Protein AF-A0A9E5KGC0-F1 (afdb_monomer)

Structure (mmCIF, N/CA/C/O backbone):
data_AF-A0A9E5KGC0-F1
#
_entry.id   AF-A0A9E5KGC0-F1
#
loop_
_atom_site.group_PDB
_atom_site.id
_atom_site.type_symbol
_atom_site.label_atom_id
_atom_site.label_alt_id
_atom_site.label_comp_id
_atom_site.label_asym_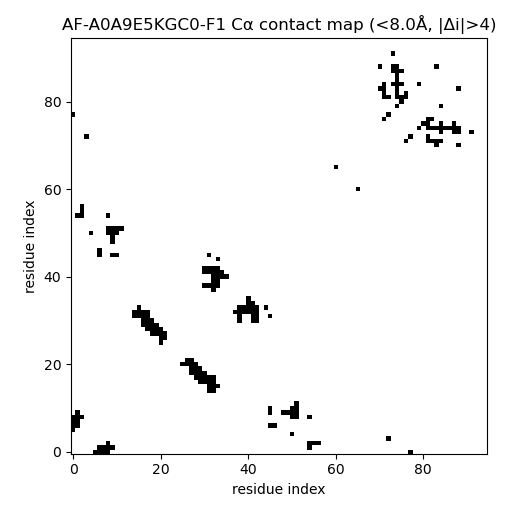id
_atom_site.label_entity_id
_atom_site.label_seq_id
_atom_site.pdbx_PDB_ins_code
_atom_site.Cartn_x
_atom_site.Cartn_y
_atom_site.Cartn_z
_atom_site.occupancy
_atom_site.B_iso_or_equiv
_atom_site.auth_seq_id
_atom_site.auth_comp_id
_atom_site.auth_asym_id
_atom_site.auth_atom_id
_atom_site.pdbx_PDB_model_num
ATOM 1 N N . GLU A 1 1 ? 1.895 1.176 -2.601 1.00 86.44 1 GLU A N 1
ATOM 2 C CA . GLU A 1 1 ? 0.708 0.585 -3.266 1.00 86.44 1 GLU A CA 1
ATOM 3 C C . GLU A 1 1 ? 0.624 -0.923 -3.014 1.00 86.44 1 GLU A C 1
ATOM 5 O O . GLU A 1 1 ? 1.561 -1.467 -2.442 1.00 86.44 1 GLU A O 1
ATOM 10 N N . ALA A 1 2 ? -0.472 -1.589 -3.406 1.00 91.81 2 ALA A N 1
ATOM 11 C CA . ALA A 1 2 ? -0.687 -3.023 -3.164 1.00 91.81 2 ALA A CA 1
ATOM 12 C C . ALA A 1 2 ? 0.354 -3.911 -3.868 1.00 91.81 2 ALA A C 1
ATOM 14 O O . ALA A 1 2 ? 0.996 -4.731 -3.216 1.00 91.81 2 ALA A O 1
ATOM 15 N N . LEU A 1 3 ? 0.553 -3.715 -5.179 1.00 89.62 3 LEU A N 1
ATOM 16 C CA . LEU A 1 3 ? 1.460 -4.532 -5.999 1.00 89.62 3 LEU A CA 1
ATOM 17 C C . LEU A 1 3 ? 2.936 -4.372 -5.603 1.00 89.62 3 LEU A C 1
ATOM 19 O O . LEU A 1 3 ? 3.716 -5.304 -5.758 1.00 89.62 3 LEU A O 1
ATOM 23 N N . ALA A 1 4 ? 3.299 -3.236 -5.007 1.00 86.56 4 ALA A N 1
ATOM 24 C CA . ALA A 1 4 ? 4.617 -2.994 -4.424 1.00 86.56 4 ALA A CA 1
ATOM 25 C C . ALA A 1 4 ? 4.751 -3.478 -2.960 1.00 86.56 4 ALA A C 1
ATOM 27 O O . ALA A 1 4 ? 5.633 -3.018 -2.237 1.00 86.56 4 ALA A O 1
ATOM 28 N N . GLY A 1 5 ? 3.859 -4.356 -2.487 1.00 88.81 5 GLY A N 1
ATOM 29 C CA . GLY A 1 5 ? 3.932 -4.959 -1.150 1.00 88.81 5 GLY A CA 1
ATOM 30 C C . GLY A 1 5 ? 3.407 -4.084 -0.005 1.00 88.81 5 GLY A C 1
ATOM 31 O O . GLY A 1 5 ? 3.646 -4.386 1.164 1.00 88.81 5 GLY A O 1
ATOM 32 N N . GLY A 1 6 ? 2.692 -3.001 -0.312 1.00 91.19 6 GLY A N 1
ATOM 33 C CA . GLY A 1 6 ? 2.100 -2.126 0.696 1.00 91.19 6 GLY A CA 1
ATOM 34 C C . GLY A 1 6 ? 0.979 -2.799 1.507 1.00 91.19 6 GLY A C 1
ATOM 35 O O . GLY A 1 6 ? 0.356 -3.756 1.042 1.00 91.19 6 GLY A O 1
ATOM 36 N N . PRO A 1 7 ? 0.657 -2.265 2.700 1.00 93.69 7 PRO A N 1
ATOM 37 C CA . PRO A 1 7 ? -0.273 -2.884 3.653 1.00 93.69 7 PRO A CA 1
ATOM 38 C C . PRO A 1 7 ? -1.691 -3.072 3.099 1.00 93.69 7 PRO A C 1
ATOM 40 O O . PRO A 1 7 ? -2.355 -4.050 3.431 1.00 93.69 7 PRO A O 1
ATOM 43 N N . ILE A 1 8 ? -2.130 -2.197 2.189 1.00 93.88 8 ILE A N 1
ATOM 44 C CA . ILE A 1 8 ? -3.432 -2.313 1.517 1.00 93.88 8 ILE A CA 1
ATOM 45 C C . ILE A 1 8 ? -3.584 -3.641 0.750 1.00 93.88 8 ILE A C 1
ATOM 47 O O . ILE A 1 8 ? -4.687 -4.163 0.639 1.00 93.88 8 ILE A O 1
ATOM 51 N N . GLY A 1 9 ? -2.479 -4.242 0.292 1.00 96.12 9 GLY A N 1
ATOM 52 C CA . GLY A 1 9 ? -2.478 -5.545 -0.376 1.00 96.12 9 GLY A CA 1
ATOM 53 C C . GLY A 1 9 ? -2.736 -6.735 0.554 1.00 96.12 9 GLY A C 1
ATOM 54 O O . GLY A 1 9 ? -2.798 -7.862 0.076 1.00 96.12 9 GLY A O 1
ATOM 55 N N . ARG A 1 10 ? -2.864 -6.518 1.869 1.00 96.56 10 ARG A N 1
ATOM 56 C CA . ARG A 1 10 ? -3.118 -7.561 2.882 1.00 96.56 10 ARG A CA 1
ATOM 57 C C . ARG A 1 10 ? -4.542 -7.520 3.449 1.00 96.56 10 ARG A C 1
ATOM 59 O O . ARG A 1 10 ? -4.903 -8.390 4.249 1.00 96.56 10 ARG A O 1
ATOM 66 N N . LEU A 1 11 ? -5.339 -6.524 3.055 1.00 96.69 11 LEU A N 1
ATOM 67 C CA . LEU A 1 11 ? -6.747 -6.410 3.435 1.00 96.69 11 LEU A CA 1
ATOM 68 C C . LEU A 1 11 ? -7.578 -7.565 2.864 1.00 96.69 11 LEU A C 1
ATOM 70 O O . LEU A 1 11 ? -7.179 -8.233 1.906 1.00 96.69 11 LEU A O 1
ATOM 74 N N . ARG A 1 12 ? -8.716 -7.826 3.501 1.00 95.88 12 ARG A N 1
ATOM 75 C CA . ARG A 1 12 ? -9.636 -8.926 3.211 1.00 95.88 12 ARG A CA 1
ATOM 76 C C . ARG A 1 12 ? -11.072 -8.415 3.191 1.00 95.88 12 ARG A C 1
ATOM 78 O O . ARG A 1 12 ? -11.399 -7.434 3.857 1.00 95.88 12 ARG A O 1
ATOM 85 N N . ASP A 1 13 ? -11.932 -9.115 2.462 1.00 95.81 13 ASP A N 1
ATOM 86 C CA . ASP A 1 13 ? -13.364 -8.824 2.462 1.00 95.81 13 ASP A CA 1
ATOM 87 C C . ASP A 1 13 ? -13.932 -8.904 3.885 1.00 95.81 13 ASP A C 1
ATOM 89 O O . ASP A 1 13 ? -13.631 -9.829 4.643 1.00 95.81 13 ASP A O 1
ATOM 93 N N . GLY A 1 14 ? -14.754 -7.918 4.243 1.00 95.62 14 GLY A N 1
ATOM 94 C CA . GLY A 1 14 ? -15.338 -7.794 5.580 1.00 95.62 14 GLY A CA 1
ATOM 95 C C . GLY A 1 14 ? -14.456 -7.084 6.613 1.00 95.62 14 GLY A C 1
ATOM 96 O O . GLY A 1 14 ? -14.928 -6.834 7.722 1.00 95.62 14 GLY A O 1
ATOM 97 N N . ASP A 1 15 ? -13.218 -6.713 6.274 1.00 97.06 15 ASP A N 1
ATOM 98 C CA . ASP A 1 15 ? -12.403 -5.855 7.134 1.00 97.06 15 ASP A CA 1
ATOM 99 C C . ASP A 1 15 ? -13.099 -4.510 7.401 1.00 97.06 15 ASP A C 1
ATOM 101 O O . ASP A 1 15 ? -13.677 -3.889 6.506 1.00 97.06 15 ASP A O 1
ATOM 105 N N . THR A 1 16 ? -13.007 -4.025 8.641 1.00 98.06 16 THR A N 1
ATOM 106 C CA . THR A 1 16 ? -13.518 -2.699 9.007 1.00 98.06 16 THR A CA 1
ATOM 107 C C . THR A 1 16 ? -12.395 -1.679 8.957 1.00 98.06 16 THR A C 1
ATOM 109 O O . THR A 1 16 ? -11.445 -1.761 9.731 1.00 98.06 16 THR A O 1
ATOM 112 N N . ILE A 1 17 ? -12.525 -0.688 8.078 1.00 97.88 17 ILE A N 1
ATOM 113 C CA . ILE A 1 17 ? -11.558 0.403 7.954 1.00 97.88 17 ILE A CA 1
ATOM 114 C C . ILE A 1 17 ? -12.111 1.658 8.623 1.00 97.88 17 ILE A C 1
ATOM 116 O O . ILE A 1 17 ? -13.214 2.110 8.308 1.00 97.88 17 ILE A O 1
ATOM 120 N N . ARG A 1 18 ? -11.330 2.243 9.530 1.00 97.56 18 ARG A N 1
ATOM 121 C CA . ARG A 1 18 ? -11.559 3.592 10.045 1.00 97.56 18 ARG A CA 1
ATOM 122 C C . ARG A 1 18 ? -10.876 4.591 9.122 1.00 97.56 18 ARG A C 1
ATOM 124 O O . ARG A 1 18 ? -9.719 4.411 8.760 1.00 97.56 18 ARG A O 1
ATOM 131 N N . ILE A 1 19 ? -11.595 5.654 8.780 1.00 97.62 19 ILE A N 1
ATOM 132 C CA . ILE A 1 19 ? -11.062 6.787 8.025 1.00 97.62 19 ILE A CA 1
ATOM 133 C C . ILE A 1 19 ? -11.263 8.035 8.877 1.00 97.62 19 ILE A C 1
ATOM 135 O O . ILE A 1 19 ? -12.397 8.364 9.232 1.00 97.62 19 ILE A O 1
ATOM 139 N N . VAL A 1 20 ? -10.172 8.723 9.201 1.00 97.38 20 VAL A N 1
ATOM 140 C CA . VAL A 1 20 ? -10.197 10.006 9.913 1.00 97.38 20 VAL A CA 1
ATOM 141 C C . VAL A 1 20 ? -9.659 11.082 8.983 1.00 97.38 20 VAL A C 1
ATOM 143 O O . VAL A 1 20 ? -8.625 10.895 8.349 1.00 97.38 20 VAL A O 1
ATOM 146 N N . ILE A 1 21 ? -10.367 12.209 8.892 1.00 98.12 21 ILE A N 1
ATOM 147 C CA . ILE A 1 21 ? -9.963 13.362 8.082 1.00 98.12 21 ILE A CA 1
ATOM 148 C C . ILE A 1 21 ? -10.045 14.611 8.958 1.00 98.12 21 ILE A C 1
ATOM 150 O O . ILE A 1 21 ? -11.141 15.055 9.310 1.00 98.12 21 ILE A O 1
ATOM 154 N N . ASP A 1 22 ? -8.894 15.201 9.273 1.00 97.94 22 ASP A N 1
ATOM 155 C CA . ASP A 1 22 ? -8.804 16.508 9.919 1.00 97.94 22 ASP A CA 1
ATOM 156 C C . ASP A 1 22 ? -8.601 17.590 8.854 1.00 97.94 22 ASP A C 1
ATOM 158 O O . ASP A 1 22 ? -7.532 17.750 8.265 1.00 97.94 22 ASP A O 1
ATOM 162 N N . ARG A 1 23 ? -9.654 18.371 8.615 1.00 97.94 23 ARG A N 1
ATOM 163 C CA . ARG A 1 23 ? -9.669 19.436 7.603 1.00 97.94 23 ARG A CA 1
ATOM 164 C C . ARG A 1 23 ? -9.014 20.739 8.061 1.00 97.94 23 ARG A C 1
ATOM 166 O O . ARG A 1 23 ? -8.788 21.605 7.224 1.00 97.94 23 ARG A O 1
ATOM 173 N N . ASN A 1 24 ? -8.746 20.895 9.355 1.00 98.06 24 ASN A N 1
ATOM 174 C CA . ASN A 1 24 ? -8.055 22.067 9.889 1.00 98.06 24 ASN A CA 1
ATOM 175 C C . ASN A 1 24 ? -6.540 21.854 9.851 1.00 98.06 24 ASN A C 1
ATOM 177 O O . ASN A 1 24 ? -5.799 22.770 9.508 1.00 98.06 24 ASN A O 1
ATOM 181 N N . ARG A 1 25 ? -6.090 20.636 10.174 1.00 98.06 25 ARG A N 1
ATOM 182 C CA . ARG A 1 25 ? -4.676 20.240 10.112 1.00 98.06 25 ARG A CA 1
ATOM 183 C C . ARG A 1 25 ? -4.243 19.723 8.742 1.00 98.06 25 ARG A C 1
ATOM 185 O O . ARG A 1 25 ? -3.048 19.660 8.487 1.00 98.06 25 ARG A O 1
ATOM 192 N N . LEU A 1 26 ? -5.200 19.398 7.868 1.00 97.00 26 LEU A N 1
ATOM 193 C CA . LEU A 1 26 ? -4.971 18.766 6.561 1.00 97.00 26 LEU A CA 1
ATOM 194 C C . LEU A 1 26 ? -4.279 17.401 6.688 1.00 97.00 26 LEU A C 1
ATOM 196 O O . LEU A 1 26 ? -3.429 17.034 5.881 1.00 97.00 26 LEU A O 1
ATOM 200 N N . GLU A 1 27 ? -4.673 16.648 7.710 1.00 97.31 27 GLU A N 1
ATOM 201 C CA . GLU A 1 27 ? -4.165 15.310 8.004 1.00 97.31 27 GLU A CA 1
ATOM 202 C C . GLU A 1 27 ? -5.270 14.272 7.782 1.00 97.31 27 GLU A C 1
ATOM 204 O O . GLU A 1 27 ? -6.463 14.552 7.941 1.00 97.31 27 GLU A O 1
ATOM 209 N N . GLY A 1 28 ? -4.876 13.050 7.435 1.00 95.94 28 GLY A N 1
ATOM 210 C CA . GLY A 1 28 ? -5.796 11.927 7.344 1.00 95.94 28 GLY A CA 1
ATOM 211 C C . GLY A 1 28 ? -5.120 10.613 7.701 1.00 95.94 28 GLY A C 1
ATOM 212 O O . GLY A 1 28 ? -3.938 10.425 7.412 1.00 95.94 28 GLY A O 1
ATOM 213 N N . THR A 1 29 ? -5.878 9.712 8.321 1.00 95.69 29 THR A N 1
ATOM 214 C CA . THR A 1 29 ? -5.433 8.351 8.646 1.00 95.69 29 THR A CA 1
ATOM 215 C C . THR A 1 29 ? -6.438 7.325 8.145 1.00 95.69 29 THR A C 1
ATOM 217 O O . THR A 1 29 ? -7.640 7.595 8.024 1.00 95.69 29 THR A O 1
ATOM 220 N N . LEU A 1 30 ? -5.914 6.156 7.785 1.00 95.75 30 LEU A N 1
ATOM 221 C CA . LEU A 1 30 ? -6.683 4.994 7.372 1.00 95.75 30 LEU A CA 1
ATOM 222 C C . LEU A 1 30 ? -6.152 3.793 8.140 1.00 95.75 30 LEU A C 1
ATOM 224 O O . LEU A 1 30 ? -5.007 3.390 7.936 1.00 95.75 30 LEU A O 1
ATOM 228 N N . ASP A 1 31 ? -7.004 3.209 8.971 1.00 96.88 31 ASP A N 1
ATOM 229 C CA . ASP A 1 31 ? -6.601 2.188 9.928 1.00 96.88 31 ASP A CA 1
ATOM 230 C C . ASP A 1 31 ? -7.528 0.977 9.827 1.00 96.88 31 ASP A C 1
ATOM 232 O O . ASP A 1 31 ? -8.755 1.111 9.794 1.00 96.88 31 ASP A O 1
ATOM 236 N N . LEU A 1 32 ? -6.951 -0.226 9.788 1.00 98.31 32 LEU A N 1
ATOM 237 C CA . LEU A 1 32 ? -7.724 -1.447 9.997 1.00 98.31 32 LEU A CA 1
ATOM 238 C C . LEU A 1 32 ? -8.125 -1.501 11.472 1.00 98.31 32 LEU A C 1
ATOM 240 O O . LEU A 1 32 ? -7.269 -1.391 12.348 1.00 98.31 32 LEU A O 1
ATOM 244 N N . LEU A 1 33 ? -9.407 -1.715 11.749 1.00 98.31 33 LEU A N 1
ATOM 245 C CA . LEU A 1 33 ? -9.868 -2.067 13.086 1.00 98.31 33 LEU A CA 1
ATOM 246 C C . LEU A 1 33 ? -9.870 -3.586 13.224 1.00 98.31 33 LEU A C 1
ATOM 248 O O . LEU A 1 33 ? -10.373 -4.295 12.350 1.00 98.31 33 LEU A O 1
ATOM 252 N N . GLY A 1 34 ? -9.313 -4.099 14.320 1.00 97.00 34 GLY A N 1
ATOM 253 C CA . GLY A 1 34 ? -9.470 -5.512 14.639 1.00 97.00 34 GLY A CA 1
ATOM 254 C C . GLY A 1 34 ? -10.880 -5.820 15.140 1.00 97.00 34 GLY A C 1
ATOM 255 O O . GLY A 1 34 ? -11.742 -4.949 15.255 1.00 97.00 34 GLY A O 1
ATOM 256 N N . THR A 1 35 ? -11.123 -7.087 15.469 1.00 93.75 35 THR A N 1
ATOM 257 C CA . THR A 1 35 ? -12.452 -7.571 15.882 1.00 93.75 35 THR A CA 1
ATOM 258 C C . THR A 1 35 ? -12.965 -6.939 17.178 1.00 93.75 35 THR A C 1
ATOM 260 O O . THR A 1 35 ? -14.162 -6.976 17.440 1.00 93.75 35 THR A O 1
ATOM 263 N N . ASP A 1 36 ? -12.074 -6.367 17.989 1.00 95.94 36 ASP A N 1
ATOM 264 C CA . ASP A 1 36 ? -12.395 -5.610 19.204 1.00 95.94 36 ASP A CA 1
ATOM 265 C C . ASP A 1 36 ? -12.662 -4.111 18.942 1.00 95.94 36 ASP A C 1
ATOM 267 O O . ASP A 1 36 ? -12.922 -3.356 19.877 1.00 95.94 36 ASP A O 1
ATOM 271 N N . GLY A 1 37 ? -12.596 -3.668 17.682 1.00 96.31 37 GLY A N 1
ATOM 272 C CA . GLY A 1 37 ? -12.808 -2.280 17.274 1.00 96.31 37 GLY A CA 1
ATOM 273 C C . GLY A 1 37 ? -11.603 -1.352 17.472 1.00 96.31 37 GLY A C 1
ATOM 274 O O . GLY A 1 37 ? -11.751 -0.135 17.319 1.00 96.31 37 GLY A O 1
ATOM 275 N N . THR A 1 38 ? -10.422 -1.884 17.809 1.00 97.44 38 THR A N 1
ATOM 276 C CA . THR A 1 38 ? -9.213 -1.083 18.064 1.00 97.44 38 THR A CA 1
ATOM 277 C C . THR A 1 38 ? -8.231 -1.087 16.887 1.00 97.44 38 THR A C 1
ATOM 279 O O . THR A 1 38 ? -8.120 -2.055 16.136 1.00 97.44 38 THR A O 1
ATOM 282 N N . GLU A 1 39 ? -7.489 0.012 16.728 1.00 97.06 39 GLU A N 1
ATOM 283 C CA . GLU A 1 39 ? -6.442 0.152 15.698 1.00 97.06 39 GLU A CA 1
ATOM 284 C C . GLU A 1 39 ? -5.206 -0.694 16.024 1.00 97.06 39 GLU A C 1
ATOM 286 O O . GLU A 1 39 ? -4.536 -1.210 15.131 1.00 97.06 39 GLU A O 1
ATOM 291 N N . ALA A 1 40 ? -4.907 -0.870 17.315 1.00 97.00 40 ALA A N 1
ATOM 292 C CA . ALA A 1 40 ? -3.762 -1.655 17.765 1.00 97.00 40 ALA A CA 1
ATOM 293 C C . ALA A 1 40 ? -3.916 -3.134 17.384 1.00 97.00 40 ALA A C 1
ATOM 295 O O . ALA A 1 40 ? -2.995 -3.729 16.819 1.00 97.00 40 ALA A O 1
ATOM 296 N N . SER A 1 41 ? -5.091 -3.720 17.636 1.00 97.62 41 SER A N 1
ATOM 297 C CA . SER A 1 41 ? -5.375 -5.101 17.243 1.00 97.62 41 SER A CA 1
ATOM 298 C C . SER A 1 41 ? -5.408 -5.255 15.717 1.00 97.62 41 SER A C 1
ATOM 300 O O . SER A 1 41 ? -4.875 -6.232 15.190 1.00 97.62 41 SER A O 1
ATOM 302 N N . GLY A 1 42 ? -5.950 -4.270 14.993 1.00 97.75 42 GLY A N 1
ATOM 303 C CA . GLY A 1 42 ? -5.963 -4.259 13.532 1.00 97.75 42 GLY A CA 1
ATOM 304 C C . GLY A 1 42 ? -4.567 -4.141 12.916 1.00 97.75 42 GLY A C 1
ATOM 305 O O . GLY A 1 42 ? -4.263 -4.845 11.957 1.00 97.75 42 GLY A O 1
ATOM 306 N N . SER A 1 43 ? -3.674 -3.346 13.506 1.00 96.69 43 SER A N 1
ATOM 307 C CA . SER A 1 43 ? -2.275 -3.231 13.070 1.00 96.69 43 SER A CA 1
ATOM 308 C C . SER A 1 43 ? -1.521 -4.553 13.220 1.00 96.69 43 SER A C 1
ATOM 310 O O . SER A 1 43 ? -0.836 -4.984 12.291 1.00 96.69 43 SER A O 1
ATOM 312 N N . LEU A 1 44 ? -1.685 -5.235 14.361 1.00 96.94 44 LEU A N 1
ATOM 313 C CA . LEU A 1 44 ? -1.100 -6.562 14.590 1.00 96.94 44 LEU A CA 1
ATOM 314 C C . LEU A 1 44 ? -1.664 -7.602 13.616 1.00 96.94 44 LEU A C 1
ATOM 316 O O . LEU A 1 44 ? -0.907 -8.376 13.028 1.00 96.94 44 LEU A O 1
ATOM 320 N N . LEU A 1 45 ? -2.983 -7.588 13.407 1.00 96.56 45 LEU A N 1
ATOM 321 C CA . LEU A 1 45 ? -3.657 -8.461 12.452 1.00 96.56 45 LEU A CA 1
ATOM 322 C C . LEU A 1 45 ? -3.127 -8.249 11.029 1.00 96.56 45 LEU A C 1
ATOM 324 O O . LEU A 1 45 ? -2.799 -9.218 10.348 1.00 96.56 45 LEU A O 1
ATOM 328 N N . LEU A 1 46 ? -3.015 -6.998 10.580 1.00 96.06 46 LEU A N 1
ATOM 329 C CA . LEU A 1 46 ? -2.553 -6.671 9.233 1.00 96.06 46 LEU A CA 1
ATOM 330 C C . LEU A 1 46 ? -1.084 -7.052 9.022 1.00 96.06 46 LEU A C 1
ATOM 332 O O . LEU A 1 46 ? -0.737 -7.595 7.973 1.00 96.06 46 LEU A O 1
ATOM 336 N N . ALA A 1 47 ? -0.232 -6.813 10.023 1.00 94.94 47 ALA A N 1
ATOM 337 C CA . ALA A 1 47 ? 1.184 -7.174 9.979 1.00 94.94 47 ALA A CA 1
ATOM 338 C C . ALA A 1 47 ? 1.400 -8.694 9.891 1.00 94.94 47 ALA A C 1
ATOM 340 O O . ALA A 1 47 ? 2.305 -9.141 9.186 1.00 94.94 47 ALA A O 1
ATOM 341 N N . GLY A 1 48 ? 0.549 -9.479 10.561 1.00 95.25 48 GLY A N 1
ATOM 342 C CA . GLY A 1 48 ? 0.588 -10.942 10.530 1.00 95.25 48 GLY A CA 1
ATOM 343 C C . GLY A 1 48 ? -0.023 -11.581 9.279 1.00 95.25 48 GLY A C 1
ATOM 344 O O . GLY A 1 48 ? 0.104 -12.790 9.095 1.00 95.25 48 GLY A O 1
ATOM 345 N N . ARG A 1 49 ? -0.698 -10.810 8.417 1.00 96.31 49 ARG A N 1
ATOM 346 C CA . ARG A 1 49 ? -1.288 -11.329 7.177 1.00 96.31 49 ARG A CA 1
ATOM 347 C C . ARG A 1 49 ? -0.268 -11.357 6.049 1.00 96.31 49 ARG A C 1
ATOM 349 O O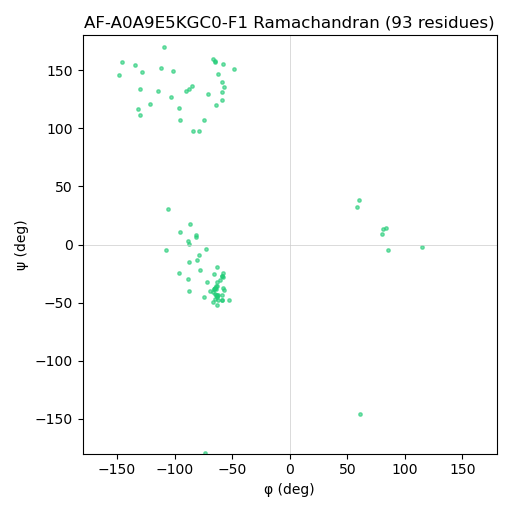 . ARG A 1 49 ? 0.408 -10.364 5.781 1.00 96.31 49 ARG A O 1
ATOM 356 N N . GLU A 1 50 ? -0.274 -12.458 5.312 1.00 95.81 50 GLU A N 1
ATOM 357 C CA . GLU A 1 50 ? 0.301 -12.502 3.972 1.00 95.81 50 GLU A CA 1
ATOM 358 C C . GLU A 1 50 ? -0.483 -11.593 3.010 1.00 95.81 50 GLU A C 1
ATOM 360 O O . GLU A 1 50 ? -1.666 -11.297 3.258 1.00 95.81 50 GLU A O 1
ATOM 365 N N . PRO A 1 51 ? 0.134 -11.164 1.892 1.00 95.38 51 PRO A N 1
ATOM 366 C CA . PRO A 1 51 ? -0.588 -10.532 0.795 1.00 95.38 51 PRO A CA 1
ATOM 367 C C . PRO A 1 51 ? -1.828 -11.336 0.381 1.00 95.38 51 PRO A C 1
ATOM 369 O O . PRO A 1 51 ? -1.909 -12.559 0.544 1.00 95.38 51 PRO A O 1
ATOM 372 N N . TYR A 1 52 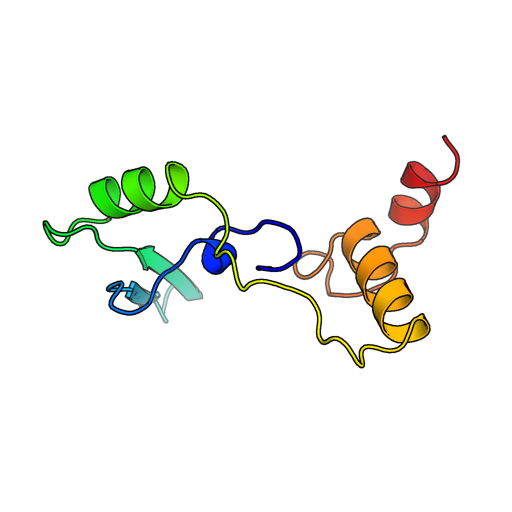? -2.840 -10.639 -0.125 1.00 96.31 52 TYR A N 1
ATOM 373 C CA . TYR A 1 52 ? -4.046 -11.268 -0.639 1.00 96.31 52 TYR A CA 1
ATOM 374 C C . TYR A 1 52 ? -3.677 -12.241 -1.778 1.00 96.31 52 TYR A C 1
ATOM 376 O O . TYR A 1 52 ? -3.043 -11.810 -2.735 1.00 96.31 52 TYR A O 1
ATOM 384 N N . PRO A 1 53 ? -4.055 -13.537 -1.717 1.00 92.56 53 PRO A N 1
ATOM 385 C CA . PRO A 1 53 ? -3.630 -14.538 -2.696 1.00 92.56 53 PRO A CA 1
ATOM 386 C C . PRO A 1 53 ? -4.024 -14.224 -4.140 1.00 92.56 53 PRO A C 1
ATOM 388 O O . PRO A 1 53 ? -3.354 -14.672 -5.061 1.00 92.56 53 PRO A O 1
ATOM 391 N N . GLY A 1 54 ? -5.109 -13.471 -4.341 1.00 93.50 54 GLY A N 1
ATOM 392 C CA . GLY A 1 54 ? -5.547 -13.038 -5.668 1.00 93.50 54 GLY A CA 1
ATOM 393 C C . GLY A 1 54 ? -4.922 -11.721 -6.135 1.00 93.50 54 GLY A C 1
ATOM 394 O O . GLY A 1 54 ? -5.305 -11.224 -7.188 1.00 93.50 54 GLY A O 1
ATOM 395 N N . LEU A 1 55 ? -4.016 -11.118 -5.359 1.00 94.81 55 LEU A N 1
ATOM 396 C CA . LEU A 1 55 ? -3.355 -9.876 -5.740 1.00 94.81 55 LEU A CA 1
ATOM 397 C C . LEU A 1 55 ? -2.307 -10.172 -6.814 1.00 94.81 55 LEU A C 1
ATOM 399 O O . LEU A 1 55 ? -1.240 -10.710 -6.526 1.00 94.81 55 LEU A O 1
ATOM 403 N N . ALA A 1 56 ? -2.609 -9.782 -8.045 1.00 93.38 56 ALA A N 1
ATOM 404 C CA . ALA A 1 56 ? -1.713 -9.905 -9.182 1.00 93.38 56 ALA A CA 1
ATOM 405 C C . ALA A 1 56 ? -1.913 -8.725 -10.148 1.00 93.38 56 ALA A C 1
ATOM 407 O O . ALA A 1 56 ? -2.981 -8.103 -10.137 1.00 93.38 56 ALA A O 1
ATOM 408 N N . PRO A 1 57 ? -0.910 -8.400 -10.983 1.00 92.25 57 PRO A N 1
ATOM 409 C CA . PRO A 1 57 ? -1.116 -7.534 -12.138 1.00 92.25 57 PRO A CA 1
ATOM 410 C C . PRO A 1 57 ? -2.188 -8.108 -13.075 1.00 92.25 57 PRO A C 1
ATOM 412 O O . PRO A 1 57 ? -2.394 -9.323 -13.118 1.00 92.25 57 PRO A O 1
ATOM 415 N N . ASP A 1 58 ? -2.833 -7.241 -13.855 1.00 93.25 58 ASP A N 1
ATOM 416 C CA . ASP A 1 58 ? -3.765 -7.680 -14.895 1.00 93.25 58 ASP A CA 1
ATOM 417 C C . ASP A 1 58 ? -3.043 -8.603 -15.905 1.00 93.25 58 ASP A C 1
ATOM 419 O O . ASP A 1 58 ? -1.962 -8.239 -16.382 1.00 93.25 58 ASP A O 1
ATOM 423 N N . PRO A 1 59 ? -3.595 -9.784 -16.252 1.00 94.12 59 PRO A N 1
ATOM 424 C CA . PRO A 1 59 ? -2.980 -10.690 -17.224 1.00 94.12 59 PRO A CA 1
ATOM 425 C C . PRO A 1 59 ? -2.751 -10.078 -18.613 1.00 94.12 59 PRO A C 1
ATOM 427 O O . PRO A 1 59 ? -1.883 -10.547 -19.345 1.00 94.12 59 PRO A O 1
ATOM 430 N N . ALA A 1 60 ? -3.525 -9.057 -18.989 1.00 95.88 60 ALA A N 1
ATOM 431 C CA . ALA A 1 60 ? -3.416 -8.344 -20.258 1.00 95.88 60 ALA A CA 1
ATOM 432 C C . ALA A 1 60 ? -2.563 -7.064 -20.164 1.00 95.88 60 ALA A C 1
ATOM 434 O O . ALA A 1 60 ? -2.560 -6.266 -21.104 1.00 95.88 60 ALA A O 1
ATOM 435 N N . LEU A 1 61 ? -1.849 -6.843 -19.053 1.00 94.75 61 LEU A N 1
ATOM 436 C CA . LEU A 1 61 ? -1.011 -5.661 -18.866 1.00 94.75 61 LEU A CA 1
ATOM 437 C C . LEU A 1 61 ? 0.139 -5.638 -19.895 1.00 94.75 61 LEU A C 1
ATOM 439 O O . LEU A 1 61 ? 0.969 -6.550 -19.888 1.00 94.75 61 LEU A O 1
ATOM 443 N N . PRO A 1 62 ? 0.242 -4.600 -20.749 1.00 97.00 62 PRO A N 1
ATOM 444 C CA . PRO A 1 62 ? 1.327 -4.505 -21.719 1.00 97.00 62 PRO A CA 1
ATOM 445 C C . PRO A 1 62 ? 2.699 -4.416 -21.044 1.00 97.00 62 PRO A C 1
ATOM 447 O O . PRO A 1 62 ? 2.847 -3.775 -19.998 1.00 97.00 62 PRO A O 1
ATOM 450 N N . ASP A 1 63 ? 3.722 -4.989 -21.680 1.00 96.38 63 ASP A N 1
ATOM 451 C CA . ASP A 1 63 ? 5.093 -4.959 -21.158 1.00 96.38 63 ASP A CA 1
ATOM 452 C C . ASP A 1 63 ? 5.615 -3.533 -20.949 1.00 96.38 63 ASP A C 1
ATOM 454 O O . ASP A 1 63 ? 6.253 -3.263 -19.933 1.00 96.38 63 ASP A O 1
ATOM 458 N N . ASP A 1 64 ? 5.270 -2.595 -21.832 1.00 96.06 64 ASP A N 1
ATOM 459 C CA . ASP A 1 64 ? 5.659 -1.187 -21.695 1.00 96.06 64 ASP A CA 1
ATOM 46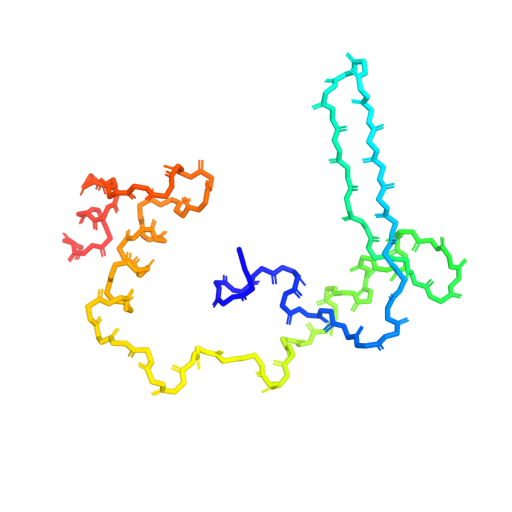0 C C . ASP A 1 64 ? 5.025 -0.532 -20.459 1.00 96.06 64 ASP A C 1
ATOM 462 O O . ASP A 1 64 ? 5.670 0.249 -19.759 1.00 96.06 64 ASP A O 1
ATOM 466 N N . THR A 1 65 ? 3.774 -0.879 -20.135 1.00 93.88 65 THR A N 1
ATOM 467 C CA . THR A 1 65 ? 3.102 -0.397 -18.919 1.00 93.88 65 THR A CA 1
ATOM 468 C C . THR A 1 65 ? 3.731 -1.008 -17.672 1.00 93.88 65 THR A C 1
ATOM 470 O O . THR A 1 65 ? 3.940 -0.315 -16.676 1.00 93.88 65 THR A O 1
ATOM 473 N N . ARG A 1 66 ? 4.089 -2.295 -17.729 1.00 92.56 66 ARG A N 1
ATOM 474 C CA . ARG A 1 66 ? 4.822 -2.962 -16.650 1.00 92.56 66 ARG A CA 1
ATOM 475 C C . ARG A 1 66 ? 6.193 -2.318 -16.430 1.00 92.56 66 ARG A C 1
ATOM 477 O O . ARG A 1 66 ? 6.561 -2.062 -15.286 1.00 92.56 66 ARG A O 1
ATOM 484 N N . LEU A 1 67 ? 6.920 -2.009 -17.503 1.00 94.25 67 LEU A N 1
ATOM 485 C CA . LEU A 1 67 ? 8.209 -1.323 -17.444 1.00 94.25 67 LEU A CA 1
ATOM 486 C C . LEU A 1 67 ? 8.070 0.082 -16.845 1.00 94.25 67 LEU A C 1
ATOM 488 O O . LEU A 1 67 ? 8.815 0.421 -15.928 1.00 94.25 67 LEU A O 1
ATOM 492 N N . TRP A 1 68 ? 7.092 0.867 -17.308 1.00 92.94 68 TRP A N 1
ATOM 493 C CA . TRP A 1 68 ? 6.776 2.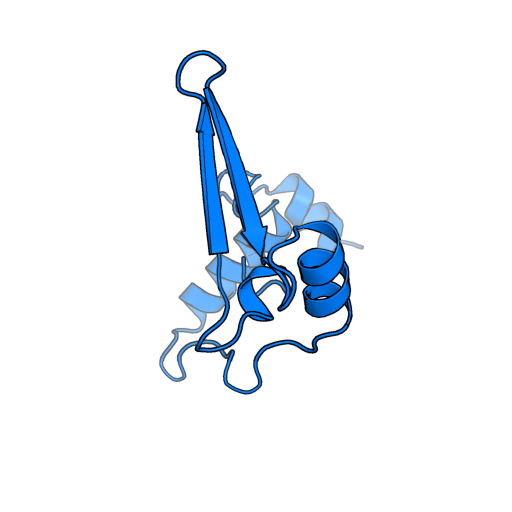184 -16.744 1.00 92.94 68 TRP A CA 1
ATOM 494 C C . TRP A 1 68 ? 6.554 2.111 -15.227 1.00 92.94 68 TRP A C 1
ATOM 496 O O . TRP A 1 68 ? 7.169 2.878 -14.485 1.00 92.94 68 TRP A O 1
ATOM 506 N N . ALA A 1 69 ? 5.746 1.155 -14.754 1.00 91.69 69 ALA A N 1
ATOM 507 C CA . ALA A 1 69 ? 5.453 0.988 -13.331 1.00 91.69 69 ALA A CA 1
ATOM 508 C C . ALA A 1 69 ? 6.711 0.640 -12.516 1.00 91.69 69 ALA A C 1
ATOM 510 O O . ALA A 1 69 ? 6.950 1.219 -11.456 1.00 91.69 69 ALA A O 1
ATOM 511 N N . VAL A 1 70 ? 7.557 -0.261 -13.028 1.00 92.31 70 VAL A N 1
ATOM 512 C CA . VAL A 1 70 ? 8.817 -0.640 -12.368 1.00 92.31 70 VAL A CA 1
ATOM 513 C C . VAL A 1 70 ? 9.786 0.542 -12.290 1.00 92.31 70 VAL A C 1
ATOM 515 O O . VAL A 1 70 ? 10.380 0.770 -11.237 1.00 92.31 70 VAL A O 1
ATOM 518 N N . LEU A 1 71 ? 9.930 1.315 -13.368 1.00 94.56 71 LEU A N 1
ATOM 519 C CA . LEU A 1 71 ? 10.797 2.496 -13.399 1.00 94.56 71 LEU A CA 1
ATOM 520 C C . LEU A 1 71 ? 10.298 3.591 -12.451 1.00 94.56 71 LEU A C 1
ATOM 522 O O . LEU A 1 71 ? 11.087 4.160 -11.700 1.00 94.56 71 LEU A O 1
ATOM 526 N N . GLN A 1 72 ? 8.988 3.833 -12.421 1.00 93.69 72 GLN A N 1
ATOM 527 C CA . GLN A 1 72 ? 8.371 4.754 -11.470 1.00 93.69 72 GLN A CA 1
ATOM 528 C C . GLN A 1 72 ? 8.640 4.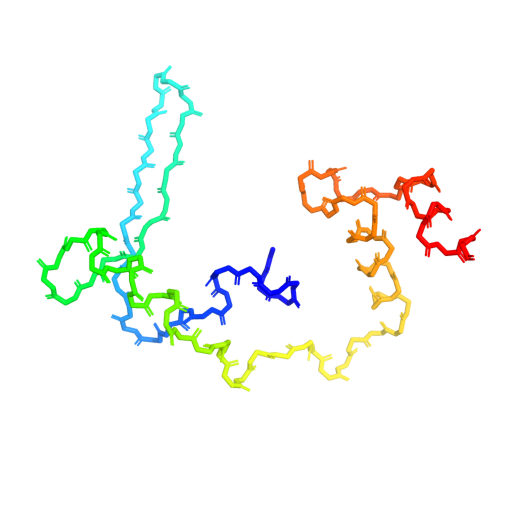323 -10.019 1.00 93.69 72 GLN A C 1
ATOM 530 O O . GLN A 1 72 ? 9.074 5.126 -9.193 1.00 93.69 72 GLN A O 1
ATOM 535 N N . GLN A 1 73 ? 8.438 3.042 -9.704 1.00 92.06 73 GLN A N 1
ATOM 536 C CA . GLN A 1 73 ? 8.690 2.495 -8.371 1.00 92.06 73 GLN A CA 1
ATOM 537 C C . GLN A 1 73 ? 10.177 2.579 -7.994 1.00 92.06 73 GLN A C 1
ATOM 539 O O . GLN A 1 73 ? 10.523 2.892 -6.851 1.00 92.06 73 GLN A O 1
ATOM 544 N N . ALA A 1 74 ? 11.077 2.344 -8.952 1.00 92.81 74 ALA A N 1
ATOM 545 C CA . ALA A 1 74 ? 12.509 2.524 -8.760 1.00 92.81 74 ALA A CA 1
ATOM 546 C C . ALA A 1 74 ? 12.869 3.990 -8.459 1.00 92.81 74 ALA A C 1
ATOM 548 O O . ALA A 1 74 ? 13.728 4.214 -7.605 1.00 92.81 74 ALA A O 1
ATOM 549 N N . GLY A 1 75 ? 12.164 4.947 -9.066 1.00 93.50 75 GLY A N 1
ATOM 550 C CA . GLY A 1 75 ? 12.316 6.387 -8.850 1.00 93.50 75 GLY A CA 1
ATOM 551 C C . GLY A 1 75 ? 11.602 6.975 -7.623 1.00 93.50 75 GLY A C 1
ATOM 552 O O . GLY A 1 75 ? 11.593 8.186 -7.459 1.00 93.50 75 GLY A O 1
ATOM 553 N N . GLY A 1 76 ? 10.992 6.158 -6.754 1.00 91.50 76 GLY A N 1
ATOM 554 C CA . GLY A 1 76 ? 10.324 6.627 -5.524 1.00 91.50 76 GLY A CA 1
ATOM 555 C C . GLY A 1 76 ? 8.806 6.418 -5.487 1.00 91.50 76 GLY A C 1
ATOM 556 O O . GLY A 1 76 ? 8.166 6.693 -4.468 1.00 91.50 76 GLY A O 1
ATOM 557 N N . GLY A 1 77 ? 8.222 5.883 -6.562 1.00 9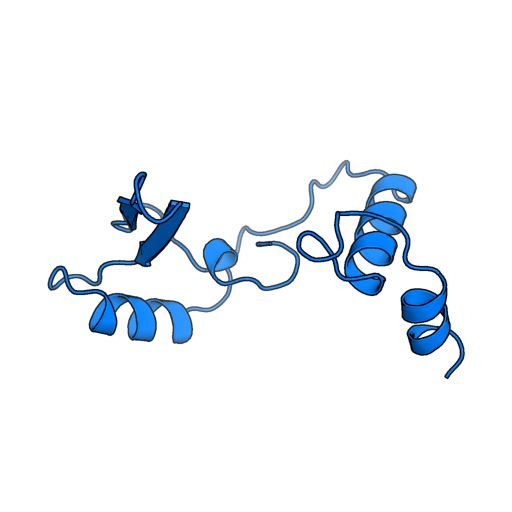1.31 77 GLY A N 1
ATOM 558 C CA . GLY A 1 77 ? 6.819 5.477 -6.631 1.00 91.31 77 GLY A CA 1
ATOM 559 C C . GLY A 1 77 ? 5.843 6.634 -6.408 1.00 91.31 77 GLY A C 1
ATOM 560 O O . GLY A 1 77 ? 6.115 7.785 -6.756 1.00 91.31 77 GLY A O 1
ATOM 561 N N . THR A 1 78 ? 4.701 6.339 -5.782 1.00 87.75 78 THR A N 1
ATOM 562 C CA . THR A 1 78 ? 3.634 7.324 -5.532 1.00 87.75 78 THR A CA 1
ATOM 563 C C . THR A 1 78 ? 4.109 8.540 -4.735 1.00 87.75 78 THR A C 1
ATOM 565 O O . THR A 1 78 ? 3.724 9.666 -5.037 1.00 87.75 78 THR A O 1
ATOM 568 N N . TRP A 1 79 ? 4.979 8.331 -3.745 1.00 87.19 79 TRP A N 1
ATOM 569 C CA . TRP A 1 79 ? 5.510 9.411 -2.907 1.00 87.19 79 TRP A CA 1
ATOM 570 C C . TRP A 1 79 ? 6.619 10.213 -3.596 1.00 87.19 79 TRP A C 1
ATOM 572 O O . TRP A 1 79 ? 6.829 11.370 -3.251 1.00 87.19 79 TRP A O 1
ATOM 582 N N . GLY A 1 80 ? 7.271 9.627 -4.605 1.00 90.31 80 GLY A N 1
ATOM 583 C CA . GLY A 1 80 ? 8.186 10.314 -5.519 1.00 90.31 80 GLY A CA 1
ATOM 584 C C . GLY A 1 80 ? 7.480 11.065 -6.652 1.00 90.31 80 GLY A C 1
ATOM 585 O O . GLY A 1 80 ? 8.138 11.532 -7.572 1.00 90.31 80 GLY A O 1
ATOM 586 N N . GLY A 1 81 ? 6.146 11.173 -6.628 1.00 91.62 81 GLY A N 1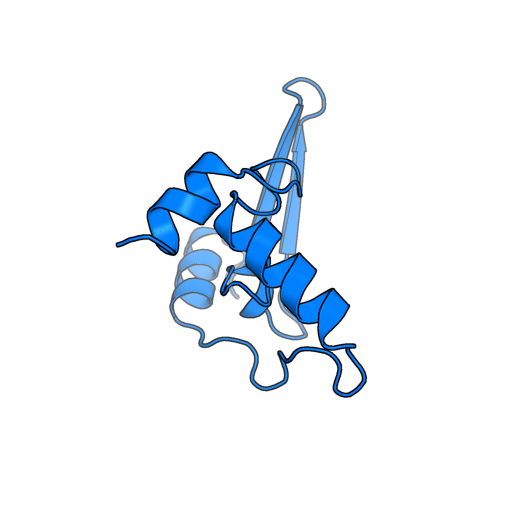
ATOM 587 C CA . GLY A 1 81 ? 5.376 11.914 -7.632 1.00 91.62 81 GLY A CA 1
ATOM 588 C C . GLY A 1 81 ? 5.060 11.128 -8.903 1.00 91.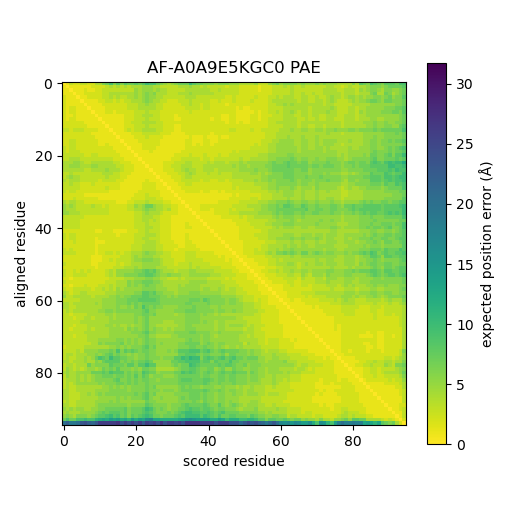62 81 GLY A C 1
ATOM 589 O O . GLY A 1 81 ? 4.630 11.723 -9.888 1.00 91.62 81 GLY A O 1
ATOM 590 N N . CYS A 1 82 ? 5.237 9.805 -8.895 1.00 91.00 82 CYS A N 1
ATOM 591 C CA . CYS A 1 82 ? 4.968 8.949 -10.049 1.00 91.00 82 CYS A CA 1
ATOM 592 C C . CYS A 1 82 ? 5.772 9.320 -11.315 1.00 91.00 82 CYS A C 1
ATOM 594 O O . CYS A 1 82 ? 5.287 9.131 -12.433 1.00 91.00 82 CYS A O 1
ATOM 596 N N . VAL A 1 83 ? 6.995 9.831 -11.151 1.00 93.25 83 VAL A N 1
ATOM 597 C CA . VAL A 1 83 ? 7.883 10.229 -12.255 1.00 93.25 83 VAL A CA 1
ATOM 598 C C . VAL A 1 83 ? 9.071 9.280 -12.412 1.00 93.25 83 VAL A C 1
ATOM 600 O O . VAL A 1 83 ? 9.336 8.430 -11.562 1.00 93.25 83 VAL A O 1
ATOM 603 N N . TYR A 1 84 ? 9.811 9.447 -13.506 1.00 95.69 84 TYR A N 1
ATOM 604 C CA . TYR A 1 84 ? 11.120 8.829 -13.676 1.00 95.69 84 TYR A CA 1
ATOM 605 C C . TYR A 1 84 ? 12.197 9.688 -13.006 1.00 95.69 84 TYR A C 1
ATOM 607 O O . TYR A 1 84 ? 12.682 10.649 -13.600 1.00 95.69 84 TYR A O 1
ATOM 615 N N . ASP A 1 85 ? 12.584 9.336 -11.782 1.00 96.12 85 ASP A N 1
ATOM 616 C CA . ASP A 1 85 ? 13.804 9.868 -11.168 1.00 96.12 85 ASP A CA 1
ATOM 617 C C . ASP A 1 85 ? 15.012 9.120 -11.751 1.00 96.12 85 ASP A C 1
ATOM 619 O O . ASP A 1 85 ? 15.325 7.992 -11.361 1.00 96.12 85 ASP A O 1
ATOM 623 N N . THR A 1 86 ? 15.654 9.728 -12.749 1.00 96.25 86 THR A N 1
ATOM 624 C CA . THR A 1 86 ? 16.750 9.100 -13.496 1.00 96.25 86 THR A CA 1
ATOM 625 C C . THR A 1 86 ? 17.960 8.800 -12.625 1.00 96.25 86 THR A C 1
ATOM 627 O O . THR A 1 86 ? 18.620 7.791 -12.865 1.00 96.25 86 THR A O 1
ATOM 630 N N . ASP A 1 87 ? 18.231 9.618 -11.608 1.00 96.00 87 ASP A N 1
ATOM 631 C CA . ASP A 1 87 ? 19.381 9.436 -10.723 1.00 96.00 87 ASP A CA 1
ATOM 632 C C . ASP A 1 87 ? 19.132 8.262 -9.769 1.00 96.00 87 ASP A C 1
ATOM 634 O O . ASP A 1 87 ? 19.979 7.375 -9.633 1.00 96.00 87 ASP A O 1
ATOM 638 N N . ALA A 1 88 ? 17.936 8.187 -9.175 1.00 95.62 88 ALA A N 1
ATOM 639 C CA . ALA A 1 88 ? 17.537 7.067 -8.323 1.00 95.62 88 ALA A CA 1
ATOM 640 C C . ALA A 1 88 ? 17.448 5.740 -9.098 1.00 95.62 88 ALA A C 1
ATOM 642 O O . ALA A 1 88 ? 17.825 4.683 -8.580 1.00 95.62 88 ALA A O 1
ATOM 643 N N . ILE A 1 89 ? 16.970 5.781 -10.345 1.00 95.94 89 ILE A N 1
ATOM 644 C CA . ILE A 1 89 ? 16.927 4.615 -11.235 1.00 95.94 89 ILE A CA 1
ATOM 645 C C . ILE A 1 89 ? 18.350 4.174 -11.598 1.00 95.94 89 ILE A C 1
ATOM 647 O O . ILE A 1 89 ? 18.675 2.994 -11.452 1.00 95.94 89 ILE A O 1
ATOM 651 N N . ALA A 1 90 ? 19.214 5.100 -12.028 1.00 95.75 90 ALA A N 1
ATOM 652 C CA . ALA A 1 90 ? 20.600 4.797 -12.379 1.00 95.75 90 ALA A CA 1
ATOM 653 C C . ALA A 1 90 ? 21.359 4.190 -11.193 1.00 95.75 90 ALA A C 1
ATOM 655 O O . ALA A 1 90 ? 22.023 3.168 -11.355 1.00 95.75 90 ALA A O 1
ATOM 656 N N . ALA A 1 91 ? 21.179 4.737 -9.988 1.00 95.62 91 ALA A N 1
ATOM 657 C CA . ALA A 1 91 ? 21.786 4.213 -8.767 1.00 95.62 91 ALA A CA 1
ATOM 658 C C . ALA A 1 91 ? 21.410 2.746 -8.471 1.00 95.62 91 ALA A C 1
ATOM 660 O O . ALA A 1 91 ? 22.192 2.037 -7.845 1.00 95.62 91 ALA A O 1
ATOM 661 N N . LYS A 1 92 ? 20.238 2.273 -8.920 1.00 93.25 92 LYS A N 1
ATOM 662 C CA . LYS A 1 92 ? 19.792 0.876 -8.757 1.00 93.25 92 LYS A CA 1
ATOM 663 C C . LYS A 1 92 ? 20.235 -0.049 -9.891 1.00 93.25 92 LYS A C 1
ATOM 665 O O . LYS A 1 92 ? 20.370 -1.245 -9.665 1.00 93.25 92 LYS A O 1
ATOM 670 N N . LEU A 1 93 ? 20.403 0.476 -11.105 1.00 93.56 93 LEU A N 1
ATOM 671 C CA . LEU A 1 93 ? 20.703 -0.325 -12.299 1.00 93.56 93 LEU A CA 1
ATOM 672 C C . LEU A 1 93 ? 22.194 -0.390 -12.644 1.00 93.56 93 LEU A C 1
ATOM 674 O O . LEU A 1 93 ? 22.612 -1.319 -13.324 1.00 93.56 93 LEU A O 1
ATOM 678 N N . MET A 1 94 ? 22.982 0.595 -12.215 1.00 91.50 94 MET A N 1
ATOM 679 C CA . MET A 1 94 ? 24.400 0.745 -12.572 1.00 91.50 94 MET A CA 1
ATOM 680 C C . MET A 1 94 ? 25.339 0.374 -11.411 1.00 91.50 94 MET A C 1
ATOM 682 O O . MET A 1 94 ? 26.426 0.938 -11.292 1.00 91.50 94 MET A O 1
ATOM 686 N N . THR A 1 95 ? 24.900 -0.556 -10.558 1.00 62.59 95 THR A N 1
ATOM 687 C CA . THR A 1 95 ? 25.710 -1.177 -9.490 1.00 62.59 95 THR A CA 1
ATOM 688 C C . THR A 1 95 ? 26.234 -2.530 -9.937 1.00 62.59 95 THR A C 1
ATOM 690 O O . THR A 1 95 ? 27.372 -2.859 -9.538 1.00 62.59 95 THR A O 1
#

Secondary structure (DSSP, 8-state):
-TTTT-GGGG--TTPEEEEEEETTTTEEEEEEE-TTS-HHHHHHHHHHPPPPTT----TT--HHHHHHHHHHHHTTGGGGTTS--HHHHHHHH--

Radius of gyration: 16.94 Å; Cα contacts (8 Å, |Δi|>4): 110; chains: 1; bounding box: 41×37×41 Å

pLDDT: mean 94.42, std 4.27, range [62.59, 98.31]

Sequence (95 aa):
EALAGGPIGRLRDGDTIRIVIDRNRLEGTLDLLGTDGTEASGSLLLAGREPYPGLAPDPALPDDTRLWAVLQQAGGGTWGGCVYDTDAIAAKLMT

Nearest PDB structures (foldseek):
  8v45-assembly1_A  TM=4.045E-01  e=1.830E+00  Escherichia coli B185
  8xt3-assembly1_Lp  TM=2.574E-01  e=8.439E+00  Homo sapiens

Foldseek 3Di:
DLVVPDLVQQDDPPWDWDWDADPVVRDIDIATQDPVRDRVNRVVVSVPGDGDPPDDPDPPQDPVNVVLQVQQVQCPHVVNVSDRPPVSNCVVVVD

Solvent-accessible surface area (backbone atoms only — not comparable to full-atom values): 5746 Å² total; per-residue (Å²): 94,42,93,80,71,30,73,75,29,33,60,59,91,87,66,46,72,49,77,48,74,40,82,88,79,73,45,73,51,78,40,48,34,25,98,87,70,36,53,68,55,13,49,55,53,50,71,73,40,64,64,37,89,84,72,68,80,65,94,83,60,50,68,69,59,53,49,50,52,52,46,15,49,53,21,49,21,78,86,46,69,61,37,78,34,63,66,52,35,44,67,69,74,77,114

Mean predicted aligned error: 4.0 Å